Protein AF-A0A970NGU8-F1 (afdb_monomer)

Mean predicted aligned error: 9.08 Å

pLDDT: mean 83.27, std 12.31, range [36.47, 95.06]

Structure (mmCIF, N/CA/C/O backbone):
data_AF-A0A970NGU8-F1
#
_entry.id   AF-A0A970NGU8-F1
#
loop_
_atom_site.group_PDB
_atom_site.id
_atom_site.type_symbol
_atom_site.label_atom_id
_atom_site.label_alt_id
_atom_site.label_comp_id
_atom_site.label_asym_id
_atom_site.label_entity_id
_atom_site.label_seq_id
_atom_site.pdbx_PDB_ins_code
_atom_site.Cartn_x
_atom_site.Cartn_y
_atom_site.Cartn_z
_atom_site.occupancy
_atom_site.B_iso_or_equiv
_atom_site.auth_seq_id
_atom_site.auth_comp_id
_atom_site.auth_asym_id
_atom_site.auth_atom_id
_atom_site.pdbx_PDB_model_num
ATOM 1 N N . MET A 1 1 ? -8.841 2.104 21.876 1.00 42.75 1 MET A N 1
ATOM 2 C CA . MET A 1 1 ? -9.777 2.593 22.916 1.00 42.75 1 MET A CA 1
ATOM 3 C C . MET A 1 1 ? -9.326 3.919 23.539 1.00 42.75 1 MET A C 1
ATOM 5 O O . MET A 1 1 ? -10.145 4.822 23.559 1.00 42.75 1 MET A O 1
ATOM 9 N N . GLN A 1 2 ? -8.050 4.121 23.914 1.00 36.47 2 GLN A N 1
ATOM 10 C CA . GLN A 1 2 ? -7.556 5.430 24.412 1.00 36.47 2 GLN A CA 1
ATOM 11 C C . GLN A 1 2 ? -7.645 6.595 23.397 1.00 36.47 2 GLN A C 1
ATOM 13 O O . GLN A 1 2 ? -7.900 7.730 23.786 1.00 36.47 2 GLN A O 1
ATOM 18 N N . SER A 1 3 ? -7.488 6.339 22.091 1.00 53.56 3 SER A N 1
ATOM 19 C CA . SER A 1 3 ? -7.599 7.387 21.058 1.00 53.56 3 SER A CA 1
ATOM 20 C C . SER A 1 3 ? -9.021 7.934 20.897 1.00 53.56 3 SER A C 1
ATOM 22 O O . SER A 1 3 ? -9.183 9.088 20.525 1.00 53.56 3 SER A O 1
ATOM 24 N N . SER A 1 4 ? -10.047 7.129 21.186 1.00 53.28 4 SER A N 1
ATOM 25 C CA . SER A 1 4 ? -11.451 7.525 21.020 1.00 53.28 4 SER A CA 1
ATOM 26 C C . SER A 1 4 ? -11.920 8.469 22.133 1.00 53.28 4 SER A C 1
ATOM 28 O O . SER A 1 4 ? -12.645 9.413 21.840 1.00 53.28 4 SER A O 1
ATOM 30 N N . GLU A 1 5 ? -11.457 8.286 23.377 1.00 53.22 5 GLU A N 1
ATOM 31 C CA . GLU A 1 5 ? -11.757 9.210 24.487 1.00 53.22 5 GLU A CA 1
ATOM 32 C C . GLU A 1 5 ? -11.038 10.563 24.353 1.00 53.22 5 GLU A C 1
ATOM 34 O O . GLU A 1 5 ? -11.618 11.595 24.683 1.00 53.22 5 GLU A O 1
ATOM 39 N N . GLN A 1 6 ? -9.810 10.590 23.814 1.00 53.66 6 GLN A N 1
ATOM 40 C CA . GLN A 1 6 ? -9.087 11.845 23.544 1.00 53.66 6 GLN A CA 1
ATOM 41 C C . GLN A 1 6 ? -9.767 12.699 22.467 1.00 53.66 6 GLN A C 1
ATOM 43 O O . GLN A 1 6 ? -9.799 13.921 22.587 1.00 53.66 6 GLN A O 1
ATOM 48 N N . ILE A 1 7 ? -10.348 12.072 21.438 1.00 59.56 7 ILE A N 1
ATOM 49 C CA . ILE A 1 7 ? -11.059 12.788 20.365 1.00 59.56 7 ILE A CA 1
ATOM 50 C C . ILE A 1 7 ? -12.336 13.475 20.877 1.00 59.56 7 ILE A C 1
ATOM 52 O O . ILE A 1 7 ? -12.744 14.493 20.323 1.00 59.56 7 ILE A O 1
ATOM 56 N N . LEU A 1 8 ? -12.944 12.948 21.942 1.00 58.78 8 LEU A N 1
ATOM 57 C CA . LEU A 1 8 ? -14.200 13.451 22.505 1.00 58.78 8 LEU A CA 1
ATOM 58 C C . LEU A 1 8 ? -14.018 14.581 23.537 1.00 58.78 8 LEU A C 1
ATOM 60 O O . LEU A 1 8 ? -14.950 15.359 23.719 1.00 58.78 8 LEU A O 1
ATOM 64 N N . ASN A 1 9 ? -12.854 14.690 24.196 1.00 60.12 9 ASN A N 1
ATOM 65 C CA . ASN A 1 9 ? -12.641 15.609 25.331 1.00 60.12 9 ASN A CA 1
ATOM 66 C C . ASN A 1 9 ? -11.650 16.765 25.079 1.00 60.12 9 ASN A C 1
ATOM 68 O O . ASN A 1 9 ? -11.702 17.765 25.796 1.00 60.12 9 ASN A O 1
ATOM 72 N N . ASP A 1 10 ? -10.756 16.669 24.088 1.00 64.12 10 ASP A N 1
ATOM 73 C CA . ASP A 1 10 ? -9.763 17.719 23.810 1.00 64.12 10 ASP A CA 1
ATOM 74 C C . ASP A 1 10 ? -10.283 18.802 22.845 1.00 64.12 10 ASP A C 1
ATOM 76 O O . ASP A 1 10 ? -11.103 18.561 21.957 1.00 64.12 10 ASP A O 1
ATOM 80 N N . LYS A 1 11 ? -9.763 20.034 22.977 1.00 71.88 11 LYS A N 1
ATOM 81 C CA . LYS A 1 11 ? -10.074 21.135 22.047 1.00 71.88 11 LYS A CA 1
ATOM 82 C C . LYS A 1 11 ? -9.680 20.736 20.616 1.00 71.88 11 LYS A C 1
ATOM 84 O O . LYS A 1 11 ? -8.552 20.319 20.368 1.00 71.88 11 LYS A O 1
ATOM 89 N N . ILE A 1 12 ? -10.584 20.962 19.661 1.00 73.31 12 ILE A N 1
ATOM 90 C CA . ILE A 1 12 ? -10.441 20.563 18.247 1.00 73.31 12 ILE A CA 1
ATOM 91 C C . ILE A 1 12 ? -9.117 21.058 17.623 1.00 73.31 12 ILE A C 1
ATOM 93 O O . ILE A 1 12 ? -8.472 20.323 16.885 1.00 73.31 12 ILE A O 1
ATOM 97 N N . GLY A 1 13 ? -8.662 22.273 17.957 1.00 77.38 13 GLY A N 1
ATOM 98 C CA . GLY A 1 13 ? -7.442 22.885 17.403 1.00 77.38 13 GLY A CA 1
ATOM 99 C C . GLY A 1 13 ? -6.141 22.085 17.615 1.00 77.38 13 GLY A C 1
ATOM 100 O O . GLY A 1 13 ? -5.515 21.691 16.630 1.00 77.38 13 GLY A O 1
ATOM 101 N N . PRO A 1 14 ? -5.694 21.833 18.862 1.00 79.00 14 PRO A N 1
ATOM 102 C CA . PRO A 1 14 ? -4.493 21.033 19.123 1.00 79.00 14 PRO A CA 1
ATOM 103 C C . PRO A 1 14 ? -4.614 19.588 18.625 1.00 79.00 14 PRO A C 1
ATOM 105 O O . PRO A 1 14 ? -3.621 19.003 18.193 1.00 79.00 14 PRO A O 1
ATOM 108 N N . LEU A 1 15 ? -5.825 19.028 18.622 1.00 75.50 15 LEU A N 1
ATOM 109 C CA . LEU A 1 15 ? -6.075 17.681 18.123 1.00 75.50 15 LEU A CA 1
ATOM 110 C C . LEU A 1 15 ? -5.878 17.591 16.600 1.00 75.50 15 LEU A C 1
ATOM 112 O O . LEU A 1 15 ? -5.191 16.690 16.117 1.00 75.50 15 LEU A O 1
ATOM 116 N N . LEU A 1 16 ? -6.393 18.573 15.851 1.00 80.50 16 LEU A N 1
ATOM 117 C CA . LEU A 1 16 ? -6.159 18.691 14.412 1.00 80.50 16 LEU A CA 1
ATOM 118 C C . LEU A 1 16 ? -4.666 18.760 14.099 1.00 80.50 16 LEU A C 1
ATOM 120 O O . LEU A 1 16 ? -4.213 18.032 13.223 1.00 80.50 16 LEU A O 1
ATOM 124 N N . TRP A 1 17 ? -3.884 19.562 14.826 1.00 82.81 17 TRP A N 1
ATOM 125 C CA . TRP A 1 17 ? -2.433 19.632 14.615 1.00 82.81 17 TRP A CA 1
ATOM 126 C C . TRP A 1 17 ? -1.719 18.318 14.950 1.00 82.81 17 TRP A C 1
ATOM 128 O O . TRP A 1 17 ? -0.851 17.893 14.188 1.00 82.81 17 TRP A O 1
ATOM 138 N N . LYS A 1 18 ? -2.111 17.639 16.035 1.00 81.06 18 LYS A N 1
ATOM 139 C CA . LYS A 1 18 ? -1.510 16.368 16.476 1.00 81.06 18 LYS A CA 1
ATOM 140 C C . LYS A 1 18 ? -1.672 15.241 15.448 1.00 81.06 18 LYS A C 1
ATOM 142 O O . LYS A 1 18 ? -0.751 14.446 15.292 1.00 81.06 18 LYS A O 1
ATOM 147 N N . PHE A 1 19 ? -2.805 15.177 14.746 1.00 81.06 19 PHE A N 1
ATOM 148 C CA . PHE A 1 19 ? -3.049 14.157 13.715 1.00 81.06 19 PHE A CA 1
ATOM 149 C C . PHE A 1 19 ? -2.684 14.619 12.297 1.00 81.06 19 PHE A C 1
ATOM 151 O O . PHE A 1 19 ? -2.142 13.837 11.517 1.00 81.06 19 PHE A O 1
ATOM 158 N N . SER A 1 20 ? -2.934 15.886 11.956 1.00 86.81 20 SER A N 1
ATOM 159 C CA . SER A 1 20 ? -2.699 16.397 10.599 1.00 86.81 20 SER A CA 1
ATOM 160 C C . SER A 1 20 ? -1.220 16.594 10.306 1.00 86.81 20 SER A C 1
ATOM 162 O O . SER A 1 20 ? -0.793 16.307 9.196 1.00 86.81 20 SER A O 1
ATOM 164 N N . LEU A 1 21 ? -0.415 17.045 11.275 1.00 88.62 21 LEU A N 1
ATOM 165 C CA . LEU A 1 21 ? 1.016 17.262 11.055 1.00 88.62 21 LEU A CA 1
ATOM 166 C C . LEU A 1 21 ? 1.744 15.972 10.620 1.00 88.62 21 LEU A C 1
ATOM 168 O O . LEU A 1 21 ? 2.393 16.005 9.574 1.00 88.62 21 LEU A O 1
ATOM 172 N N . PRO A 1 22 ? 1.610 14.823 11.319 1.00 87.69 22 PRO A N 1
ATOM 173 C CA . PRO A 1 22 ? 2.212 13.575 10.853 1.00 87.69 22 PRO A CA 1
ATOM 174 C C . PRO A 1 22 ? 1.652 13.099 9.505 1.00 87.69 22 PRO A C 1
ATOM 176 O O . PRO A 1 22 ? 2.423 12.622 8.673 1.00 87.69 22 PRO A O 1
ATOM 179 N N . ALA A 1 23 ? 0.352 13.275 9.242 1.00 88.88 23 ALA A N 1
ATOM 180 C CA . ALA A 1 23 ? -0.236 12.926 7.947 1.00 88.88 23 ALA A CA 1
ATOM 181 C C . ALA A 1 23 ? 0.345 13.773 6.798 1.00 88.88 23 ALA A C 1
ATOM 183 O O . ALA A 1 23 ? 0.759 13.226 5.777 1.00 88.88 23 ALA A O 1
ATOM 184 N N . ILE A 1 24 ? 0.447 15.093 6.984 1.00 92.44 24 ILE A N 1
ATOM 185 C CA . ILE A 1 24 ? 1.031 16.027 6.011 1.00 92.44 24 ILE A CA 1
ATOM 186 C C . ILE A 1 24 ? 2.494 15.673 5.752 1.00 92.44 24 ILE A C 1
ATOM 188 O O . ILE A 1 24 ? 2.896 15.564 4.596 1.00 92.44 24 ILE A O 1
ATOM 192 N N . VAL A 1 25 ? 3.286 15.452 6.805 1.00 93.88 25 VAL A N 1
ATOM 193 C CA . VAL A 1 25 ? 4.694 15.052 6.663 1.00 93.88 25 VAL A CA 1
ATOM 194 C C . VAL A 1 25 ? 4.801 13.747 5.873 1.00 93.88 25 VAL A C 1
ATOM 196 O O . VAL A 1 25 ? 5.589 13.678 4.933 1.00 93.88 25 VAL A O 1
ATOM 199 N N . GLY A 1 26 ? 3.967 12.748 6.175 1.00 92.94 26 GLY A N 1
ATOM 200 C CA . GLY A 1 26 ? 3.919 11.495 5.418 1.00 92.94 26 GLY A CA 1
ATOM 201 C C . GLY A 1 26 ? 3.600 11.707 3.934 1.00 92.94 26 GLY A C 1
ATOM 202 O O . GLY A 1 26 ? 4.279 11.156 3.068 1.00 92.94 26 GLY A O 1
ATOM 203 N N . MET A 1 27 ? 2.626 12.564 3.623 1.00 94.12 27 MET A N 1
ATOM 204 C CA . MET A 1 27 ? 2.272 12.901 2.239 1.00 94.12 27 MET A CA 1
ATOM 205 C C . MET A 1 27 ? 3.390 13.656 1.508 1.00 94.12 27 MET A C 1
ATOM 207 O O . MET A 1 27 ? 3.642 13.386 0.329 1.00 94.12 27 MET A O 1
ATOM 211 N N . VAL A 1 28 ? 4.086 14.571 2.190 1.00 95.00 28 VAL A N 1
ATOM 212 C CA . VAL A 1 28 ? 5.236 15.301 1.635 1.00 95.00 28 VAL A CA 1
ATOM 213 C C . VAL A 1 28 ? 6.391 14.344 1.355 1.00 95.00 28 VAL A C 1
ATOM 215 O O . VAL A 1 28 ? 6.941 14.371 0.256 1.00 95.00 28 VAL A O 1
ATOM 218 N N . VAL A 1 29 ? 6.722 13.455 2.294 1.00 95.06 29 VAL A N 1
ATOM 219 C CA . VAL A 1 29 ? 7.775 12.442 2.116 1.00 95.06 29 VAL A CA 1
ATOM 220 C C . VAL A 1 29 ? 7.437 11.503 0.956 1.00 95.06 29 VAL A C 1
ATOM 222 O O . VAL A 1 29 ? 8.286 11.273 0.098 1.00 95.06 29 VAL A O 1
ATOM 225 N N . ASN A 1 30 ? 6.192 11.028 0.864 1.00 91.69 30 ASN A N 1
ATOM 226 C CA . ASN A 1 30 ? 5.740 10.199 -0.256 1.00 91.69 30 ASN A CA 1
ATOM 227 C C . ASN A 1 30 ? 5.854 10.934 -1.605 1.00 91.69 30 ASN A C 1
ATOM 229 O O . ASN A 1 30 ? 6.296 10.369 -2.604 1.00 91.69 30 ASN A O 1
ATOM 233 N N . SER A 1 31 ? 5.496 12.217 -1.645 1.00 91.31 31 SER A N 1
ATOM 234 C CA . SER A 1 31 ? 5.607 13.027 -2.865 1.00 91.31 31 SER A CA 1
ATOM 235 C C . SER A 1 31 ? 7.068 13.264 -3.258 1.00 91.31 31 SER A C 1
ATOM 237 O O . SER A 1 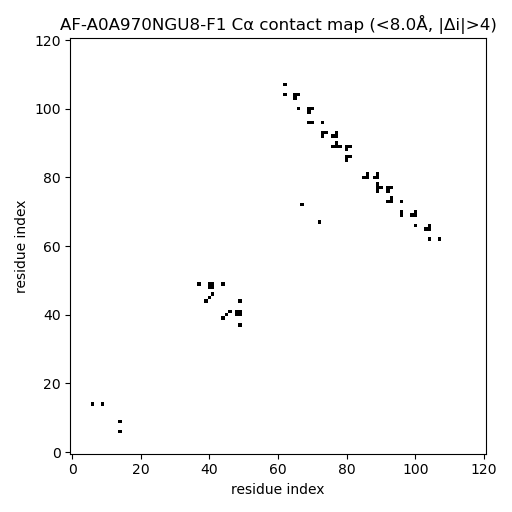31 ? 7.416 13.146 -4.432 1.00 91.31 31 SER A O 1
ATOM 239 N N . LEU A 1 32 ? 7.942 13.534 -2.283 1.00 93.38 32 LEU A N 1
ATOM 240 C CA . LEU A 1 32 ? 9.383 13.662 -2.506 1.00 93.38 32 LEU A CA 1
ATOM 241 C C . LEU A 1 32 ? 9.991 12.356 -3.017 1.00 93.38 32 LEU A C 1
ATOM 243 O O . LEU A 1 32 ? 10.782 12.404 -3.952 1.00 93.38 32 LEU A O 1
ATOM 247 N N . TYR A 1 33 ? 9.582 11.205 -2.478 1.00 90.31 33 TYR A N 1
ATOM 248 C CA . TYR A 1 33 ? 10.003 9.897 -2.981 1.00 90.31 33 TYR A CA 1
ATOM 249 C C . TYR A 1 33 ? 9.673 9.736 -4.470 1.00 90.31 33 TYR A C 1
ATOM 251 O O . TYR A 1 33 ? 10.556 9.405 -5.253 1.00 90.31 33 TYR A O 1
ATOM 259 N N . ASN A 1 34 ? 8.450 10.082 -4.886 1.00 87.50 34 ASN A N 1
ATOM 260 C CA . ASN A 1 34 ? 8.047 10.026 -6.296 1.00 87.50 34 ASN A CA 1
ATOM 261 C C . ASN A 1 34 ? 8.886 10.952 -7.200 1.00 87.50 34 ASN A C 1
ATOM 263 O O . ASN A 1 34 ? 9.192 10.601 -8.340 1.00 87.50 34 ASN A O 1
ATOM 267 N N . VAL A 1 35 ? 9.255 12.144 -6.720 1.00 88.19 35 VAL A N 1
ATOM 268 C CA . VAL A 1 35 ? 10.102 13.084 -7.479 1.00 88.19 35 VAL A CA 1
ATOM 269 C C . VAL A 1 35 ? 11.532 12.565 -7.584 1.00 88.19 35 VAL A C 1
ATOM 271 O O . VAL A 1 35 ? 12.119 12.582 -8.666 1.00 88.19 35 VAL A O 1
ATOM 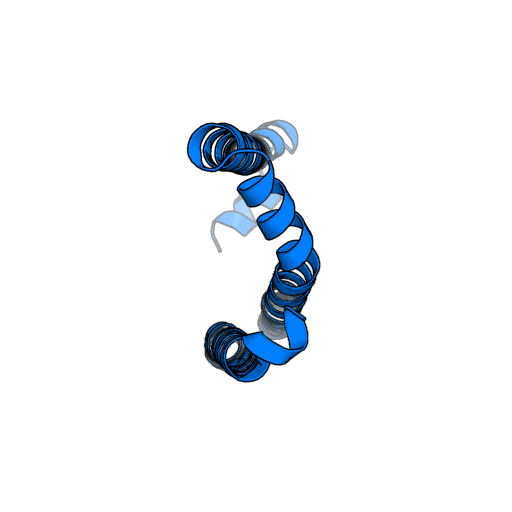274 N N . VAL A 1 36 ? 12.089 12.100 -6.468 1.00 88.88 36 VAL A N 1
ATOM 275 C CA . VAL A 1 36 ? 13.447 11.563 -6.404 1.00 88.88 36 VAL A CA 1
ATOM 276 C C . VAL A 1 36 ? 13.561 10.325 -7.290 1.00 88.88 36 VAL A C 1
ATOM 278 O O . VAL A 1 36 ? 14.460 10.285 -8.121 1.00 88.88 36 VAL A O 1
ATOM 281 N N . ASP A 1 37 ? 12.620 9.385 -7.208 1.00 86.94 37 ASP A N 1
ATOM 282 C CA . ASP A 1 37 ? 12.580 8.183 -8.049 1.00 86.94 37 ASP A CA 1
ATOM 283 C C . ASP A 1 37 ? 12.646 8.528 -9.546 1.00 86.94 37 ASP A C 1
ATOM 285 O O . ASP A 1 37 ? 13.547 8.085 -10.261 1.00 86.94 37 ASP A O 1
ATOM 289 N N . ARG A 1 38 ? 11.799 9.458 -10.007 1.00 81.50 38 ARG A N 1
ATOM 290 C CA . ARG A 1 38 ? 11.810 9.924 -11.406 1.00 81.50 38 ARG A CA 1
ATOM 291 C C . ARG A 1 38 ? 13.115 10.609 -11.806 1.00 81.50 38 ARG A C 1
ATOM 293 O O . ARG A 1 38 ? 13.563 10.445 -12.940 1.00 81.50 38 ARG A O 1
ATOM 300 N N . ILE A 1 39 ? 13.733 11.377 -10.908 1.00 86.31 39 ILE A N 1
ATOM 301 C CA . ILE A 1 39 ? 15.034 12.015 -11.158 1.00 86.31 39 ILE A CA 1
ATOM 302 C C . ILE A 1 39 ? 16.142 10.963 -11.262 1.00 86.31 39 ILE A C 1
ATOM 304 O O . ILE A 1 39 ? 17.002 11.080 -12.136 1.00 86.31 39 ILE A O 1
ATOM 308 N N . PHE A 1 40 ? 16.137 9.950 -10.394 1.00 84.75 40 PHE A N 1
ATOM 309 C CA . P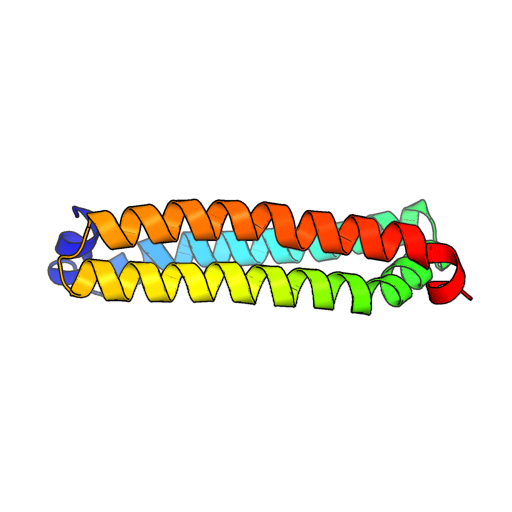HE A 1 40 ? 17.112 8.861 -10.416 1.00 84.75 40 PHE A CA 1
ATOM 310 C C . PHE A 1 40 ? 16.966 8.010 -11.676 1.00 84.75 40 PHE A C 1
ATOM 312 O O . PHE A 1 40 ? 17.961 7.773 -12.355 1.00 84.75 40 PHE A O 1
ATOM 319 N N . VAL A 1 41 ? 15.743 7.635 -12.053 1.00 83.88 41 VAL A N 1
ATOM 320 C CA . VAL A 1 41 ? 15.472 6.923 -13.312 1.00 83.88 41 VAL A CA 1
ATOM 321 C C . VAL A 1 41 ? 15.879 7.781 -14.515 1.00 83.88 41 VAL A C 1
ATOM 323 O O . VAL A 1 41 ? 16.579 7.308 -15.411 1.00 83.88 41 VAL A O 1
ATOM 326 N N . GLY A 1 42 ? 15.520 9.067 -14.507 1.00 82.62 42 GLY A N 1
ATOM 327 C CA . GLY A 1 42 ? 15.829 10.002 -15.587 1.00 82.62 42 GLY A CA 1
ATOM 328 C C . GLY A 1 42 ? 17.316 10.298 -15.766 1.00 82.62 42 GLY A C 1
ATOM 329 O O . GLY A 1 42 ? 17.774 10.419 -16.898 1.00 82.62 42 GLY A O 1
ATOM 330 N N . ARG A 1 43 ? 18.088 10.404 -14.678 1.00 80.81 43 ARG A N 1
ATOM 331 C CA . ARG A 1 43 ? 19.542 10.639 -14.739 1.00 80.81 43 ARG A CA 1
ATOM 332 C C . ARG A 1 43 ? 20.355 9.353 -14.881 1.00 80.81 43 ARG A C 1
ATOM 334 O O . ARG A 1 43 ? 21.422 9.399 -15.478 1.00 80.81 43 ARG A O 1
ATOM 341 N N . GLY A 1 44 ? 19.877 8.239 -14.327 1.00 78.94 44 GLY A N 1
ATOM 342 C CA . GLY A 1 44 ? 20.579 6.955 -14.328 1.00 78.94 44 GLY A CA 1
ATOM 343 C C . GLY A 1 44 ? 20.392 6.156 -15.617 1.00 78.94 44 GLY A C 1
ATOM 344 O O . GLY A 1 44 ? 21.358 5.603 -16.131 1.00 78.94 44 GLY A O 1
ATOM 345 N N . ILE A 1 45 ? 19.169 6.112 -16.154 1.00 78.38 45 ILE A N 1
ATOM 346 C CA . ILE A 1 45 ? 18.820 5.319 -17.350 1.00 78.38 45 ILE A CA 1
ATOM 347 C C . ILE A 1 45 ? 18.562 6.231 -18.565 1.00 78.38 45 ILE A C 1
ATOM 349 O O . ILE A 1 45 ? 18.665 5.801 -19.712 1.00 78.38 45 ILE A O 1
ATOM 353 N N . GLY A 1 46 ? 18.258 7.512 -18.340 1.00 80.62 46 GLY A N 1
ATOM 354 C CA . GLY A 1 46 ? 17.947 8.462 -19.407 1.00 80.62 46 GLY A CA 1
ATOM 355 C C . GLY A 1 46 ? 16.478 8.416 -19.834 1.00 80.62 46 GLY A C 1
ATOM 356 O O . GLY A 1 46 ? 15.603 7.923 -19.117 1.00 80.62 46 GLY A O 1
ATOM 357 N N . SER A 1 47 ? 16.189 8.929 -21.032 1.00 81.50 47 SER A N 1
ATOM 358 C CA . SER A 1 47 ? 14.826 9.007 -21.582 1.00 81.50 47 SER A CA 1
ATOM 359 C C . SER A 1 47 ? 14.147 7.640 -21.730 1.00 81.50 47 SER A C 1
ATOM 361 O O . SER A 1 47 ? 12.936 7.547 -21.540 1.00 81.50 47 SER A O 1
ATOM 363 N N . LEU A 1 48 ? 14.917 6.577 -21.996 1.00 81.31 48 LEU A N 1
ATOM 364 C CA . LEU A 1 48 ? 14.412 5.202 -22.081 1.00 81.31 48 LEU A CA 1
ATOM 365 C C . LEU A 1 48 ? 13.841 4.706 -20.747 1.00 81.31 48 LEU A C 1
ATOM 367 O O . LEU A 1 48 ? 12.798 4.058 -20.738 1.00 81.31 48 LEU A O 1
ATOM 371 N N . GLY A 1 49 ? 14.470 5.056 -19.621 1.00 78.88 49 GLY A N 1
ATOM 372 C CA . GLY A 1 49 ? 13.965 4.695 -18.294 1.00 78.88 49 GLY A CA 1
ATOM 373 C C . GLY A 1 49 ? 12.629 5.365 -17.990 1.00 78.88 49 GLY A C 1
ATOM 374 O O . GLY A 1 49 ? 11.689 4.706 -17.560 1.00 78.88 49 GLY A O 1
ATOM 375 N N . ILE A 1 50 ? 12.509 6.661 -18.295 1.00 80.75 50 ILE A N 1
ATOM 376 C CA . ILE A 1 50 ? 11.254 7.405 -18.101 1.00 80.75 50 ILE A CA 1
ATOM 377 C C . ILE A 1 50 ? 10.140 6.870 -19.016 1.00 80.75 50 ILE A C 1
ATOM 379 O O . ILE A 1 50 ? 8.987 6.754 -18.588 1.00 80.75 50 ILE A O 1
ATOM 383 N N . ALA A 1 51 ? 10.471 6.521 -20.262 1.00 81.50 51 ALA A N 1
ATOM 384 C CA . ALA A 1 51 ? 9.524 5.909 -21.190 1.00 81.50 51 ALA A CA 1
ATOM 385 C C . ALA A 1 51 ? 9.031 4.548 -20.668 1.00 81.50 51 ALA A C 1
ATOM 387 O O . ALA A 1 51 ? 7.823 4.318 -20.630 1.00 81.50 51 ALA A O 1
ATOM 388 N N . ALA A 1 52 ? 9.933 3.696 -20.171 1.00 79.94 52 ALA A N 1
ATOM 389 C CA . ALA A 1 52 ? 9.580 2.408 -19.575 1.00 79.94 52 ALA A CA 1
ATOM 390 C C . ALA A 1 52 ? 8.653 2.561 -18.355 1.00 79.94 52 ALA A C 1
ATOM 392 O O . ALA A 1 52 ? 7.639 1.869 -18.263 1.00 79.94 52 ALA A O 1
ATOM 393 N N . THR A 1 53 ? 8.928 3.511 -17.453 1.00 82.12 53 THR A N 1
ATOM 394 C CA . THR A 1 53 ? 8.043 3.795 -16.307 1.00 82.12 53 THR A CA 1
ATOM 395 C C . THR A 1 53 ? 6.658 4.269 -16.756 1.00 82.12 53 THR A C 1
ATOM 397 O O . THR A 1 53 ? 5.655 3.922 -16.137 1.00 82.12 53 THR A O 1
ATOM 400 N N . SER A 1 54 ? 6.585 5.031 -17.850 1.00 81.81 54 SER A N 1
ATOM 401 C CA . SER A 1 54 ? 5.314 5.515 -18.402 1.00 81.81 54 SER A CA 1
ATOM 402 C C . SER A 1 54 ? 4.482 4.379 -19.004 1.00 81.81 54 SER A C 1
ATOM 404 O O . SER A 1 54 ? 3.272 4.338 -18.798 1.00 81.81 54 SER A O 1
ATOM 406 N N . VAL A 1 55 ? 5.123 3.420 -19.681 1.00 83.31 55 VAL A N 1
ATOM 407 C CA . VAL A 1 55 ? 4.463 2.206 -20.200 1.00 83.3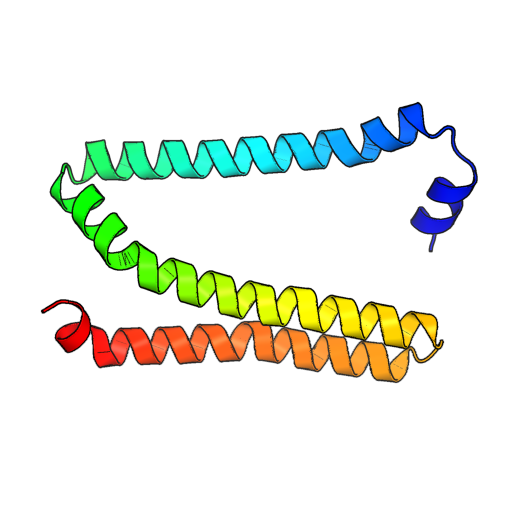1 55 VAL A CA 1
ATOM 408 C C . VAL A 1 55 ? 4.020 1.279 -19.064 1.00 83.31 55 VAL A C 1
ATOM 410 O O . VAL A 1 55 ? 2.954 0.679 -19.145 1.00 83.31 55 VAL A O 1
ATOM 413 N N . ALA A 1 56 ? 4.779 1.205 -17.967 1.00 83.06 56 ALA A N 1
ATOM 414 C CA . ALA A 1 56 ? 4.411 0.423 -16.784 1.00 83.06 56 ALA A CA 1
ATOM 415 C C . ALA A 1 56 ? 3.299 1.072 -15.932 1.00 83.06 56 ALA A C 1
ATOM 417 O O . ALA A 1 56 ? 2.700 0.414 -15.076 1.00 83.06 56 ALA A O 1
ATOM 418 N N . PHE A 1 57 ? 2.997 2.354 -16.153 1.00 84.31 57 PHE A N 1
ATOM 419 C CA . PHE A 1 57 ? 2.061 3.124 -15.334 1.00 84.31 57 PHE A CA 1
ATOM 420 C C . PHE A 1 57 ? 0.637 2.531 -15.247 1.00 84.31 57 PHE A C 1
ATOM 422 O O . PHE A 1 57 ? 0.085 2.493 -14.141 1.00 84.31 57 PHE A O 1
ATOM 429 N N . PRO A 1 58 ? 0.020 2.017 -16.334 1.00 84.94 58 PRO A N 1
ATOM 430 C CA . PRO A 1 58 ? -1.291 1.368 -16.265 1.00 84.94 58 PRO A CA 1
ATOM 431 C C . PRO A 1 58 ? -1.288 0.122 -15.372 1.00 84.94 58 PRO A C 1
ATOM 433 O O . PRO A 1 58 ? -2.216 -0.076 -14.589 1.00 84.94 58 PRO A O 1
ATOM 436 N N . ILE A 1 59 ? -0.221 -0.683 -15.427 1.00 84.25 59 ILE A N 1
ATOM 437 C CA . ILE A 1 59 ? -0.063 -1.891 -14.603 1.00 84.25 59 ILE A CA 1
ATOM 438 C C . ILE A 1 59 ? 0.052 -1.504 -13.127 1.00 84.25 59 ILE A C 1
ATOM 440 O O . ILE A 1 59 ? -0.669 -2.042 -12.285 1.00 84.25 59 ILE A O 1
ATOM 444 N N . MET A 1 60 ? 0.894 -0.511 -12.815 1.00 86.12 60 MET A N 1
ATOM 445 C CA . MET A 1 60 ? 1.015 0.026 -11.455 1.00 86.12 60 MET A CA 1
ATOM 446 C C . MET A 1 60 ? -0.319 0.575 -10.938 1.00 86.12 60 MET A C 1
ATOM 448 O O . MET A 1 60 ? -0.685 0.335 -9.788 1.00 86.12 60 MET A O 1
ATOM 452 N N . THR A 1 61 ? -1.077 1.270 -11.790 1.00 88.69 61 THR A N 1
ATOM 453 C CA . THR A 1 61 ? -2.391 1.823 -11.430 1.00 88.69 61 THR A CA 1
ATOM 454 C C . THR A 1 61 ? -3.398 0.718 -11.117 1.00 88.69 61 THR A C 1
ATOM 456 O O . THR A 1 61 ? -4.123 0.821 -10.129 1.00 88.69 61 THR A O 1
ATOM 459 N N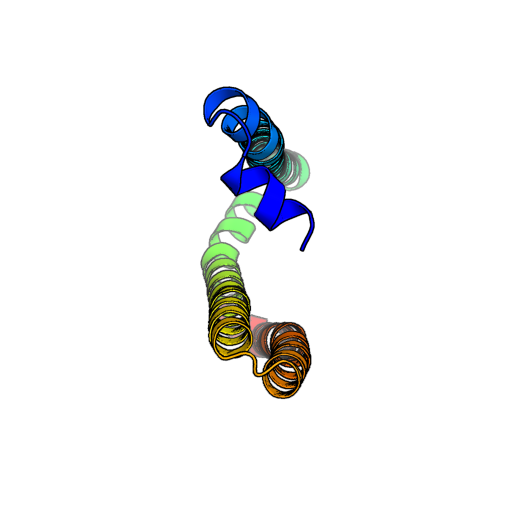 . LEU A 1 62 ? -3.421 -0.364 -11.901 1.00 87.94 62 LEU A N 1
ATOM 460 C CA . LEU A 1 62 ? -4.277 -1.524 -11.635 1.00 87.94 62 LEU A CA 1
ATOM 461 C C . LEU A 1 62 ? -3.908 -2.217 -10.319 1.00 87.94 62 LEU A C 1
ATOM 463 O O . LEU A 1 62 ? -4.791 -2.506 -9.510 1.00 87.94 62 LEU A O 1
ATOM 467 N N . MET A 1 63 ? -2.614 -2.432 -10.067 1.00 86.94 63 MET A N 1
ATOM 468 C CA . MET A 1 63 ? -2.141 -3.004 -8.801 1.00 86.94 63 MET A CA 1
ATOM 469 C C . MET A 1 63 ? -2.537 -2.141 -7.601 1.00 86.94 63 MET A C 1
ATOM 471 O O . MET A 1 63 ? -3.021 -2.661 -6.589 1.00 86.94 63 MET A O 1
ATOM 475 N N . LEU A 1 64 ? -2.380 -0.821 -7.722 1.00 90.25 64 LEU A N 1
ATOM 476 C CA . LEU A 1 64 ? -2.796 0.123 -6.694 1.00 90.25 64 LEU A CA 1
ATOM 477 C C . LEU A 1 64 ? -4.313 0.074 -6.480 1.00 90.25 64 LEU A C 1
ATOM 479 O O . LEU A 1 64 ? -4.755 -0.015 -5.338 1.00 90.25 64 LEU A O 1
ATOM 483 N N . ALA A 1 65 ? -5.110 0.073 -7.551 1.00 91.75 65 ALA A N 1
ATOM 484 C CA . ALA A 1 65 ? -6.568 0.026 -7.473 1.00 91.75 65 ALA A CA 1
ATOM 485 C C . ALA A 1 65 ? -7.068 -1.222 -6.731 1.00 91.75 65 ALA A C 1
ATOM 487 O O . ALA A 1 65 ? -7.918 -1.112 -5.848 1.00 91.75 65 ALA A O 1
ATOM 488 N N . VAL A 1 66 ? -6.505 -2.395 -7.033 1.00 90.25 66 VAL A N 1
ATOM 489 C CA . VAL A 1 66 ? -6.852 -3.657 -6.358 1.00 90.25 66 VAL A CA 1
ATOM 490 C C . VAL A 1 66 ? -6.437 -3.626 -4.887 1.00 90.25 66 VAL A C 1
ATOM 492 O O . VAL A 1 66 ? -7.217 -4.007 -4.014 1.00 90.25 66 VAL A O 1
ATOM 495 N N . SER A 1 67 ? -5.241 -3.118 -4.594 1.00 90.75 67 SER A N 1
ATOM 496 C CA . SER A 1 67 ? -4.741 -3.011 -3.219 1.00 90.75 67 SER A CA 1
ATOM 497 C C . SER A 1 67 ? -5.600 -2.065 -2.376 1.00 90.75 67 SER A C 1
ATOM 499 O O . SER A 1 67 ? -5.954 -2.388 -1.242 1.00 90.75 67 SER A O 1
ATOM 501 N N . VAL A 1 68 ? -5.996 -0.920 -2.942 1.00 92.50 68 VAL A N 1
ATOM 502 C CA . VAL A 1 68 ? -6.893 0.046 -2.294 1.00 92.50 68 VAL A CA 1
ATOM 503 C C . VAL A 1 68 ? -8.291 -0.543 -2.114 1.00 92.50 68 VAL A C 1
ATOM 505 O O . VAL A 1 68 ? -8.856 -0.403 -1.031 1.00 92.50 68 VAL A O 1
ATOM 508 N N . LEU A 1 69 ? -8.831 -1.242 -3.118 1.00 92.12 69 LEU A N 1
ATOM 509 C CA . LEU A 1 69 ? -10.132 -1.914 -3.033 1.00 92.12 69 LEU A CA 1
ATOM 510 C C . LEU A 1 69 ? -10.178 -2.883 -1.846 1.00 92.12 69 LEU A C 1
ATOM 512 O O . LEU A 1 69 ? -11.097 -2.816 -1.029 1.00 92.12 69 LEU A O 1
ATOM 516 N N . ILE A 1 70 ? -9.172 -3.752 -1.726 1.00 92.75 70 ILE A N 1
ATOM 517 C CA . ILE A 1 70 ? -9.100 -4.733 -0.639 1.00 92.75 70 ILE A CA 1
ATOM 518 C C . ILE A 1 70 ? -8.846 -4.032 0.696 1.00 92.75 70 ILE A C 1
ATOM 520 O O . ILE A 1 70 ? -9.547 -4.312 1.666 1.00 92.75 70 ILE A O 1
ATOM 524 N N . GLY A 1 71 ? -7.884 -3.109 0.765 1.00 91.94 71 GLY A N 1
ATOM 525 C CA . GLY A 1 71 ? -7.507 -2.434 2.008 1.00 91.94 71 GLY A CA 1
ATOM 526 C C . GLY A 1 71 ? -8.644 -1.597 2.596 1.00 91.94 71 GLY A C 1
ATOM 527 O O . GLY A 1 71 ? -9.023 -1.778 3.757 1.00 91.94 71 GLY A O 1
ATOM 528 N N . VAL A 1 72 ? -9.240 -0.719 1.785 1.00 93.25 72 VAL A N 1
ATOM 529 C CA . VAL A 1 72 ? -10.359 0.133 2.209 1.00 93.25 72 VAL A CA 1
ATOM 530 C C . VAL A 1 72 ? -11.619 -0.701 2.437 1.00 93.25 72 VAL A C 1
ATOM 532 O O . VAL A 1 72 ? -12.282 -0.514 3.455 1.00 93.25 72 VAL A O 1
ATOM 535 N N . GLY A 1 73 ? -11.925 -1.661 1.556 1.00 92.31 73 GLY A N 1
ATOM 536 C CA . GLY A 1 73 ? -13.092 -2.537 1.699 1.00 92.31 73 GLY A CA 1
ATOM 537 C C . GLY A 1 73 ? -13.043 -3.395 2.966 1.00 92.31 73 GLY A C 1
ATOM 538 O O . GLY A 1 73 ? -14.016 -3.446 3.719 1.00 92.31 73 GLY A O 1
ATOM 539 N N . THR A 1 74 ? -11.886 -3.998 3.255 1.00 93.69 74 THR A N 1
ATOM 540 C CA . THR A 1 74 ? -11.653 -4.768 4.487 1.00 93.69 74 THR A CA 1
ATOM 541 C C . THR A 1 74 ? -11.788 -3.872 5.712 1.00 93.69 74 THR A C 1
ATOM 543 O O . THR A 1 74 ? -12.507 -4.217 6.646 1.00 93.69 74 THR A O 1
ATOM 546 N N . THR A 1 75 ? -11.154 -2.695 5.703 1.00 92.25 75 THR A N 1
ATOM 547 C CA . THR A 1 75 ? -11.213 -1.757 6.836 1.00 92.25 75 THR A CA 1
ATOM 548 C C . THR A 1 75 ? -12.646 -1.296 7.104 1.00 92.25 75 THR A C 1
ATOM 550 O O . THR A 1 75 ? -13.083 -1.301 8.252 1.00 92.25 75 THR A O 1
ATOM 553 N N . ALA A 1 76 ? -13.410 -0.971 6.058 1.00 93.50 76 ALA A N 1
ATOM 554 C CA . ALA A 1 76 ? -14.814 -0.589 6.182 1.00 93.50 76 ALA A CA 1
ATOM 555 C C . ALA A 1 76 ? -15.669 -1.716 6.790 1.00 93.50 76 ALA A C 1
ATOM 557 O O . ALA A 1 76 ? -16.484 -1.463 7.680 1.00 93.50 76 ALA A O 1
ATOM 558 N N . LEU A 1 77 ? -15.453 -2.966 6.363 1.00 92.62 77 LEU A N 1
ATOM 559 C CA . LEU A 1 77 ? -16.136 -4.138 6.918 1.00 92.62 77 LEU A CA 1
ATOM 560 C C . LEU A 1 77 ? -15.765 -4.390 8.386 1.00 92.62 77 LEU A C 1
ATOM 562 O O . LEU A 1 77 ? -16.655 -4.659 9.195 1.00 92.62 77 LEU A O 1
ATOM 566 N N . ILE A 1 78 ? -14.484 -4.254 8.743 1.00 93.31 78 ILE A N 1
ATOM 567 C CA . ILE A 1 78 ? -14.011 -4.346 10.132 1.00 93.31 78 ILE A CA 1
ATOM 568 C C . ILE A 1 78 ? -14.700 -3.280 10.987 1.00 93.31 78 ILE A C 1
ATOM 570 O O . ILE A 1 78 ? -15.284 -3.609 12.019 1.00 93.31 78 ILE A O 1
ATOM 574 N N . SER A 1 79 ? -14.691 -2.016 10.550 1.00 91.31 79 SER A N 1
ATOM 575 C CA . SER A 1 79 ? -15.345 -0.919 11.273 1.00 91.31 79 SER A CA 1
ATOM 576 C C . SER A 1 79 ? -16.843 -1.169 11.464 1.00 91.31 79 SER A C 1
ATOM 578 O O . SER A 1 79 ? -17.366 -0.919 12.550 1.00 91.31 79 SER A O 1
ATOM 580 N N . LEU A 1 80 ? -17.524 -1.717 10.451 1.00 92.06 80 LEU A N 1
ATOM 581 C CA . LEU A 1 80 ? -18.944 -2.053 10.534 1.00 92.06 80 LEU A CA 1
ATOM 582 C C . LEU A 1 80 ? -19.219 -3.160 11.566 1.00 92.06 80 LEU A C 1
ATOM 584 O O . LEU A 1 80 ? -20.118 -3.008 12.393 1.00 92.06 80 LEU A O 1
ATOM 588 N N . ARG A 1 81 ? -18.453 -4.263 11.553 1.00 90.75 81 ARG A N 1
ATOM 589 C CA . ARG A 1 81 ? -18.654 -5.381 12.498 1.00 90.75 81 ARG A CA 1
ATOM 590 C C . ARG A 1 81 ? -18.264 -5.016 13.928 1.00 90.75 81 ARG A C 1
ATOM 592 O O . ARG A 1 81 ? -18.993 -5.362 14.857 1.00 90.75 81 ARG A O 1
ATOM 599 N N . LEU A 1 82 ? -17.188 -4.250 14.110 1.00 88.81 82 LEU A N 1
ATOM 600 C CA . LEU A 1 82 ? -16.821 -3.710 15.422 1.00 88.81 82 LEU A CA 1
ATOM 601 C C . LEU A 1 82 ? -17.911 -2.780 15.972 1.00 88.81 82 LEU A C 1
ATOM 603 O O . LEU A 1 82 ? -18.240 -2.870 17.154 1.00 88.81 82 LEU A O 1
ATOM 607 N N . GLY A 1 83 ? -18.528 -1.951 15.121 1.00 89.00 83 GLY A N 1
ATOM 608 C CA . GLY A 1 83 ? -19.672 -1.113 15.500 1.00 89.00 83 GLY A CA 1
ATOM 609 C C . GLY A 1 83 ? -20.906 -1.913 15.938 1.00 89.00 83 GLY A C 1
ATOM 610 O O . GLY A 1 83 ? -21.662 -1.460 16.791 1.00 89.00 83 GLY A O 1
ATOM 611 N N . GLN A 1 84 ? -21.076 -3.132 15.419 1.00 93.31 84 GLN A N 1
ATOM 612 C CA . GLN A 1 84 ? -22.116 -4.082 15.838 1.00 93.31 84 GLN A CA 1
ATOM 613 C C . GLN A 1 84 ? -21.733 -4.901 17.087 1.00 93.31 84 GLN A C 1
ATOM 615 O O . GLN A 1 84 ? -22.444 -5.840 17.433 1.00 93.31 84 GLN A O 1
ATOM 620 N N . GLN A 1 85 ? -20.613 -4.580 17.749 1.00 90.06 85 GLN A N 1
ATOM 621 C CA . GLN A 1 85 ? -20.020 -5.349 18.855 1.00 90.06 85 GLN A CA 1
ATOM 622 C C . GLN A 1 85 ? -19.639 -6.799 18.497 1.00 90.06 85 GLN A C 1
ATOM 624 O O . GLN A 1 85 ? -19.437 -7.633 19.378 1.00 90.06 85 GLN A O 1
ATOM 629 N N . LYS A 1 86 ? -19.476 -7.110 17.206 1.00 92.50 86 LYS A N 1
ATOM 630 C CA . LYS A 1 86 ? -19.117 -8.447 16.718 1.00 92.50 86 LYS A CA 1
ATOM 631 C C . LYS A 1 86 ? -17.609 -8.574 16.509 1.00 92.50 86 LYS A C 1
ATOM 633 O O . LYS A 1 86 ? -17.122 -8.544 15.379 1.00 92.50 86 LYS A O 1
ATOM 638 N N . GLN A 1 87 ? -16.861 -8.675 17.607 1.00 88.94 87 GLN A N 1
ATOM 639 C CA . GLN A 1 87 ? -15.392 -8.681 17.560 1.00 88.94 87 GLN A CA 1
ATOM 640 C C . GLN A 1 87 ? -14.812 -9.903 16.837 1.00 88.94 87 GLN A C 1
ATOM 642 O O . GLN A 1 87 ? -13.912 -9.744 16.021 1.00 88.94 87 GLN A O 1
ATOM 647 N N . GLU A 1 88 ? -15.369 -11.092 17.066 1.00 92.25 88 GLU A N 1
ATOM 648 C CA . GLU A 1 88 ? -14.881 -12.337 16.457 1.00 92.25 88 GLU A CA 1
ATOM 649 C C . GLU A 1 88 ? -15.029 -12.327 14.925 1.00 92.25 88 GLU A C 1
ATOM 651 O O . GLU A 1 88 ? -14.104 -12.663 14.191 1.00 92.25 88 GLU A O 1
ATOM 656 N N . GLU A 1 89 ? -16.165 -11.840 14.415 1.00 90.25 89 GLU A N 1
ATOM 657 C CA . GLU A 1 89 ? -16.363 -11.668 12.972 1.00 90.25 89 GLU A CA 1
ATOM 658 C C . GLU A 1 89 ? -15.414 -10.607 12.388 1.00 90.25 89 GLU A C 1
ATOM 660 O O . GLU A 1 89 ? -14.927 -10.762 11.269 1.00 90.25 89 GLU A O 1
ATOM 665 N N . ALA A 1 90 ? -15.131 -9.528 13.127 1.00 89.75 90 ALA A N 1
ATOM 666 C CA . ALA A 1 90 ? -14.181 -8.506 12.694 1.00 89.75 90 ALA A CA 1
ATOM 667 C C . ALA A 1 90 ? -12.747 -9.056 12.600 1.00 89.75 90 ALA A C 1
ATOM 669 O O . ALA A 1 90 ? -12.028 -8.721 11.659 1.00 89.75 90 ALA A O 1
ATOM 670 N N . GLU A 1 91 ? -12.350 -9.926 13.530 1.00 91.06 91 GLU A N 1
ATOM 671 C CA . GLU A 1 91 ? -11.049 -10.600 13.519 1.00 91.06 91 GLU A CA 1
ATOM 672 C C . GLU A 1 91 ? -10.924 -11.570 12.336 1.00 91.06 91 GLU A C 1
ATOM 674 O O . GLU A 1 91 ? -9.927 -11.540 11.611 1.00 91.06 91 GLU A O 1
ATOM 679 N N . GLN A 1 92 ? -11.973 -12.348 12.052 1.00 93.62 92 GLN A N 1
ATOM 680 C CA . GLN A 1 92 ? -12.016 -13.210 10.865 1.00 93.62 92 GLN A CA 1
ATOM 681 C C . GLN A 1 92 ? -11.912 -12.402 9.562 1.00 93.62 92 GLN A C 1
ATOM 683 O O . GLN A 1 92 ? -11.186 -12.788 8.643 1.00 93.62 92 GLN A O 1
ATOM 688 N N . ILE A 1 93 ? -12.602 -11.259 9.476 1.00 92.00 93 ILE A N 1
ATOM 689 C CA . ILE A 1 93 ? -12.509 -10.357 8.318 1.00 92.00 93 ILE A CA 1
ATOM 690 C C . ILE A 1 93 ? -11.102 -9.771 8.197 1.00 92.00 93 ILE A C 1
ATOM 692 O O . ILE A 1 93 ? -10.590 -9.683 7.083 1.00 92.00 93 ILE A O 1
ATOM 696 N N . ALA A 1 94 ? -10.458 -9.401 9.306 1.00 91.62 94 ALA A N 1
ATOM 697 C CA . ALA A 1 94 ? -9.088 -8.899 9.289 1.00 91.62 94 ALA A CA 1
ATOM 698 C C . ALA A 1 94 ? -8.101 -9.955 8.774 1.00 91.62 94 ALA A C 1
ATOM 700 O O . ALA A 1 94 ? -7.296 -9.651 7.892 1.00 91.62 94 ALA A O 1
ATOM 701 N N . GLY A 1 95 ? -8.208 -11.200 9.250 1.00 92.38 95 GLY A N 1
ATOM 702 C CA . GLY A 1 95 ? -7.378 -12.311 8.777 1.00 92.38 95 GLY A CA 1
ATOM 703 C C . GLY A 1 95 ? -7.574 -12.593 7.285 1.00 92.38 95 GLY A C 1
ATOM 704 O O . GLY A 1 95 ? -6.607 -12.618 6.519 1.00 92.38 95 GLY A O 1
ATOM 705 N N . ASN A 1 96 ? -8.829 -12.722 6.847 1.00 92.94 96 ASN A N 1
ATOM 706 C CA . ASN A 1 96 ? -9.157 -12.969 5.441 1.00 92.94 96 ASN A CA 1
ATOM 707 C C . ASN A 1 96 ? -8.751 -11.799 4.538 1.00 92.94 96 ASN A C 1
ATOM 709 O O . ASN A 1 96 ? -8.204 -12.006 3.456 1.00 92.94 96 ASN A O 1
ATOM 713 N N . GLY A 1 97 ? -8.986 -10.566 4.983 1.00 91.31 97 GLY A N 1
ATOM 714 C CA . GLY A 1 97 ? -8.607 -9.366 4.250 1.00 91.31 97 GLY A CA 1
ATOM 715 C C . GLY A 1 97 ? -7.095 -9.227 4.106 1.00 91.31 97 GLY A C 1
ATOM 716 O O . GLY A 1 97 ? -6.624 -8.900 3.021 1.00 91.31 97 GLY A O 1
ATOM 717 N N . MET A 1 98 ? -6.322 -9.554 5.146 1.00 91.88 98 MET A N 1
ATOM 718 C CA . MET A 1 98 ? -4.857 -9.562 5.081 1.00 91.88 98 MET A CA 1
ATOM 719 C C . MET A 1 98 ? -4.334 -10.639 4.122 1.00 91.88 98 MET A C 1
ATOM 721 O O . MET A 1 98 ? -3.444 -10.360 3.318 1.00 91.88 98 MET A O 1
ATOM 725 N N . ALA A 1 99 ? -4.921 -11.840 4.144 1.00 93.31 99 ALA A N 1
ATOM 726 C CA . ALA A 1 99 ? -4.591 -12.893 3.186 1.00 93.31 99 ALA A CA 1
ATOM 727 C C . ALA A 1 99 ? -4.892 -12.456 1.743 1.00 93.31 99 ALA A C 1
ATOM 729 O O . ALA A 1 99 ? -4.034 -12.586 0.871 1.00 93.31 99 ALA A O 1
ATOM 730 N N . LEU A 1 100 ? -6.067 -11.870 1.491 1.00 91.94 100 LEU A N 1
ATOM 731 C CA . LEU A 1 100 ? -6.433 -11.345 0.172 1.00 91.94 100 LEU A CA 1
ATOM 732 C C . LEU A 1 100 ? -5.498 -10.221 -0.282 1.00 91.94 100 LEU A C 1
ATOM 734 O O . LEU A 1 100 ? -5.117 -10.189 -1.450 1.00 91.94 100 LEU A O 1
ATOM 738 N N . LEU A 1 101 ? -5.083 -9.341 0.629 1.00 90.88 101 LEU A N 1
ATOM 739 C CA . LEU A 1 101 ? -4.185 -8.225 0.332 1.00 90.88 101 LEU A CA 1
ATOM 740 C C . LEU A 1 101 ? -2.787 -8.690 -0.104 1.00 90.88 101 LEU A C 1
ATOM 742 O O . LEU A 1 101 ? -2.102 -7.956 -0.804 1.00 90.88 101 LEU A O 1
ATOM 746 N N . ILE A 1 102 ? -2.377 -9.908 0.255 1.00 89.50 102 ILE A N 1
ATOM 747 C CA . ILE A 1 102 ? -1.116 -10.512 -0.198 1.00 89.50 102 ILE A CA 1
ATOM 748 C C . ILE A 1 102 ? -1.345 -11.375 -1.445 1.00 89.50 102 ILE A C 1
ATOM 750 O O . ILE A 1 102 ? -0.631 -11.242 -2.439 1.00 89.50 102 ILE A O 1
ATOM 754 N N . LEU A 1 103 ? -2.352 -12.251 -1.413 1.00 92.94 103 LEU A N 1
ATOM 755 C CA . LEU A 1 103 ? -2.583 -13.256 -2.451 1.00 92.94 103 LEU A CA 1
ATOM 756 C C . LEU A 1 103 ? -3.017 -12.643 -3.786 1.00 92.94 103 LEU A C 1
ATOM 758 O O . LEU A 1 103 ? -2.527 -13.073 -4.828 1.00 92.94 103 LEU A O 1
ATOM 762 N N . LEU A 1 104 ? -3.902 -11.639 -3.781 1.00 90.12 104 LEU A N 1
ATOM 763 C CA . LEU A 1 104 ? -4.392 -11.024 -5.022 1.00 90.12 104 LEU A CA 1
ATOM 764 C C . LEU A 1 104 ? -3.296 -10.243 -5.759 1.00 90.12 104 LEU A C 1
ATOM 766 O O . LEU A 1 104 ? -3.103 -10.501 -6.949 1.00 90.12 104 LEU A O 1
ATOM 770 N N . PRO A 1 105 ? -2.535 -9.343 -5.108 1.00 87.94 105 PRO A N 1
ATOM 771 C CA . PRO A 1 105 ? -1.411 -8.683 -5.765 1.00 87.94 105 PRO A CA 1
ATOM 772 C C . PRO A 1 105 ? -0.322 -9.661 -6.210 1.00 87.94 105 PRO A C 1
ATOM 774 O O . PRO A 1 105 ? 0.230 -9.486 -7.295 1.00 87.94 105 PRO A O 1
ATOM 777 N N . ALA A 1 106 ? -0.038 -10.716 -5.437 1.00 89.44 106 ALA A N 1
ATOM 778 C CA . ALA A 1 106 ? 0.916 -11.750 -5.843 1.00 89.44 106 ALA A CA 1
ATOM 779 C C . ALA A 1 106 ? 0.445 -12.509 -7.096 1.00 89.44 106 ALA A C 1
ATOM 781 O O . ALA A 1 106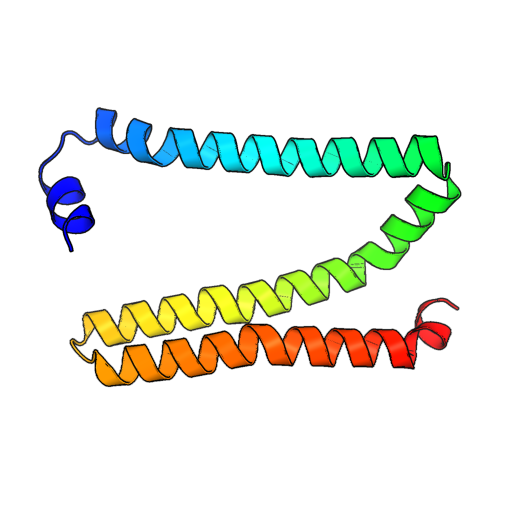 ? 1.221 -12.688 -8.035 1.00 89.44 106 ALA A O 1
ATOM 782 N N . ALA A 1 107 ? -0.834 -12.892 -7.152 1.00 90.25 107 ALA A N 1
ATOM 783 C CA . ALA A 1 107 ? -1.428 -13.538 -8.319 1.00 90.25 107 ALA A CA 1
ATOM 784 C C . ALA A 1 107 ? -1.420 -12.617 -9.549 1.00 90.25 107 ALA A C 1
ATOM 786 O O . ALA A 1 107 ? -1.037 -13.048 -10.636 1.00 90.25 107 ALA A O 1
ATOM 787 N N . LEU A 1 108 ? -1.770 -11.337 -9.379 1.00 87.25 108 LEU A N 1
ATOM 788 C CA . LEU A 1 108 ? -1.696 -10.341 -10.451 1.00 87.25 108 LEU A CA 1
ATOM 789 C C . LEU A 1 108 ? -0.263 -10.148 -10.941 1.00 87.25 108 LEU A C 1
ATOM 791 O O . LEU A 1 108 ? -0.040 -10.114 -12.144 1.00 87.25 108 LEU A O 1
ATOM 795 N N . THR A 1 109 ? 0.709 -10.067 -10.033 1.00 86.12 109 THR A N 1
ATOM 796 C CA . THR A 1 109 ? 2.131 -9.951 -10.389 1.00 86.12 109 THR A CA 1
ATOM 797 C C . THR A 1 109 ? 2.583 -11.152 -11.213 1.00 86.12 109 THR A C 1
ATOM 799 O O . THR A 1 109 ? 3.217 -10.977 -12.249 1.00 86.12 109 THR A O 1
ATOM 802 N N . MET A 1 110 ? 2.211 -12.366 -10.800 1.00 88.00 110 MET A N 1
ATOM 803 C CA . MET A 1 110 ? 2.532 -13.591 -11.534 1.00 88.00 110 MET A CA 1
ATOM 804 C C . MET A 1 110 ? 1.879 -13.615 -12.922 1.00 88.00 110 MET A C 1
ATOM 806 O O . MET A 1 110 ? 2.520 -14.009 -13.894 1.00 88.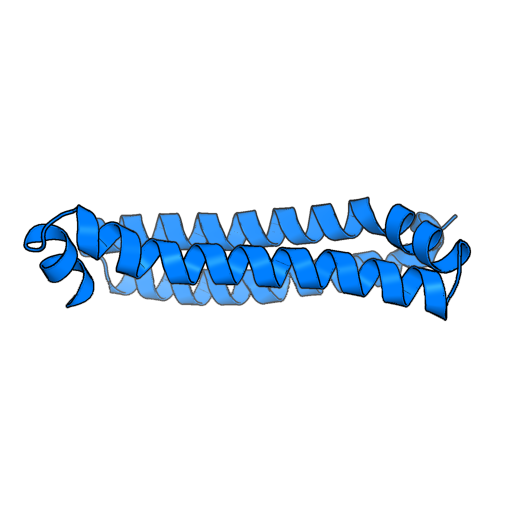00 110 MET A O 1
ATOM 810 N N . LEU A 1 111 ? 0.637 -13.138 -13.032 1.00 86.19 111 LEU A N 1
ATOM 811 C CA . LEU A 1 111 ? -0.077 -13.026 -14.300 1.00 86.19 111 LEU A CA 1
ATOM 812 C C . LEU A 1 111 ? 0.580 -11.989 -15.225 1.00 86.19 111 LEU A C 1
ATOM 814 O O . LEU A 1 111 ? 0.888 -12.306 -16.369 1.00 86.19 111 LEU A O 1
ATOM 818 N N . PHE A 1 112 ? 0.885 -10.787 -14.732 1.00 83.00 112 PHE A N 1
ATOM 819 C CA . PHE A 1 112 ? 1.603 -9.772 -15.511 1.00 83.00 112 PHE A CA 1
ATOM 820 C C . PHE A 1 112 ? 2.990 -10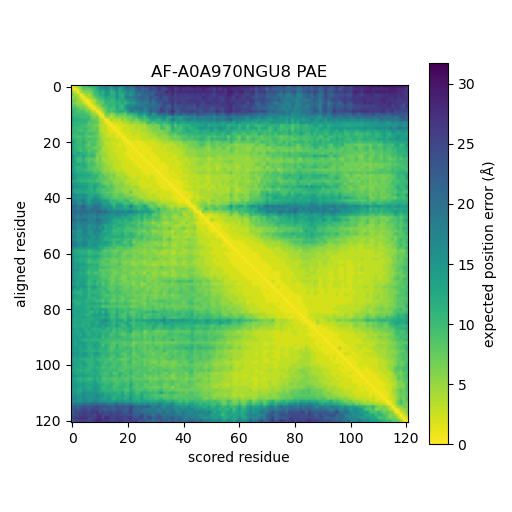.250 -15.949 1.00 83.00 112 PHE A C 1
ATOM 822 O O . PHE A 1 112 ? 3.402 -9.968 -17.072 1.00 83.00 112 PHE A O 1
ATOM 829 N N . PHE A 1 113 ? 3.691 -11.012 -15.107 1.00 81.69 113 PHE A N 1
ATOM 830 C CA . PHE A 1 113 ? 4.981 -11.598 -15.460 1.00 81.69 113 PHE A CA 1
ATOM 831 C C . PHE A 1 113 ? 4.849 -12.647 -16.576 1.00 81.69 113 PHE A C 1
ATOM 833 O O . PHE A 1 113 ? 5.599 -12.612 -17.547 1.00 81.69 113 PHE A O 1
ATOM 840 N N . ALA A 1 114 ? 3.850 -13.531 -16.495 1.00 82.12 114 ALA A N 1
ATOM 841 C CA . ALA A 1 114 ? 3.595 -14.542 -17.523 1.00 82.12 114 ALA A CA 1
ATOM 842 C C . ALA A 1 114 ? 3.194 -13.937 -18.884 1.00 82.12 114 ALA A C 1
ATOM 844 O O . ALA A 1 114 ? 3.539 -14.488 -19.925 1.00 82.12 114 ALA A O 1
ATOM 845 N N . PHE A 1 115 ? 2.498 -12.797 -18.881 1.00 78.19 115 PHE A N 1
ATOM 846 C CA . PHE A 1 115 ? 2.067 -12.081 -20.089 1.00 78.19 115 PHE A CA 1
ATOM 847 C C . PHE A 1 115 ? 2.957 -10.873 -20.429 1.00 78.19 115 PHE A C 1
ATOM 849 O O . PHE A 1 115 ? 2.552 -10.017 -21.212 1.00 78.19 115 PHE A O 1
ATOM 856 N N . SER A 1 116 ? 4.168 -10.784 -19.870 1.00 68.00 116 SER A N 1
ATOM 857 C CA . SER A 1 116 ? 5.040 -9.622 -20.085 1.00 68.00 116 SER A CA 1
ATOM 858 C C . SER A 1 116 ? 5.403 -9.420 -21.560 1.00 68.00 116 SER A C 1
ATOM 860 O O . SER A 1 116 ? 5.375 -8.287 -22.020 1.00 68.00 116 SER A O 1
ATOM 862 N N . GLU A 1 117 ? 5.653 -10.487 -22.328 1.00 64.00 117 GLU A N 1
ATOM 863 C CA . GLU A 1 117 ? 5.926 -10.387 -23.773 1.00 64.00 117 GLU A CA 1
ATOM 864 C C . GLU A 1 117 ? 4.752 -9.785 -24.575 1.00 64.00 117 GLU A C 1
ATOM 866 O O . GLU A 1 117 ? 4.964 -8.772 -25.232 1.00 64.00 117 GLU A O 1
ATOM 871 N N . PRO A 1 118 ? 3.508 -10.299 -24.506 1.00 61.97 118 PRO A N 1
ATOM 872 C CA . PRO A 1 118 ? 2.382 -9.726 -25.252 1.00 61.97 118 PRO A CA 1
ATOM 873 C C . PRO A 1 118 ? 1.878 -8.367 -24.735 1.00 61.97 118 PRO A C 1
ATOM 875 O O . PRO A 1 118 ? 1.083 -7.732 -25.419 1.00 61.97 118 PRO A O 1
ATOM 878 N N . ILE A 1 119 ? 2.292 -7.923 -23.543 1.00 59.00 119 ILE A N 1
ATOM 879 C CA . ILE A 1 119 ? 1.950 -6.593 -22.998 1.00 59.00 119 ILE A CA 1
ATOM 880 C C . ILE A 1 119 ? 3.001 -5.534 -23.388 1.00 59.00 119 ILE A C 1
ATOM 882 O O . ILE A 1 119 ? 2.690 -4.343 -23.408 1.00 59.00 119 ILE A O 1
ATOM 886 N N . LEU A 1 120 ? 4.237 -5.954 -23.682 1.00 54.88 120 LEU A N 1
ATOM 887 C CA . LEU A 1 120 ? 5.360 -5.082 -24.057 1.00 54.88 120 LEU A CA 1
ATOM 888 C C . LEU A 1 120 ? 5.545 -4.909 -25.578 1.00 54.88 120 LEU A C 1
ATOM 890 O O . LEU A 1 120 ? 6.378 -4.088 -25.969 1.00 54.88 120 LEU A O 1
ATOM 894 N N . ILE A 1 121 ? 4.809 -5.659 -26.411 1.00 43.53 121 ILE A N 1
ATOM 895 C CA . ILE A 1 121 ? 4.815 -5.573 -27.888 1.00 43.53 121 ILE A CA 1
ATOM 896 C C . ILE A 1 121 ? 3.620 -4.757 -28.384 1.00 43.53 121 ILE A C 1
ATOM 898 O O . ILE A 1 121 ? 2.491 -5.018 -27.913 1.00 43.53 121 ILE A O 1
#

Radius of gyration: 20.27 Å; Cα contacts (8 Å, |Δi|>4): 40; chains: 1; bounding box: 43×37×53 Å

Sequence (121 aa):
MQSSEQILNDKIGPLLWKFSLPAIVGMVVNSLYNVVDRIFVGRGIGSLGIAATSVAFPIMTLMLAVSVLIGVGTTALISLRLGQQKQEEAEQIAGNGMALLILLPAALTMLFFAFSEPILI

Solvent-accessible surface area (backbone atoms only — not comparable to full-atom values): 6630 Å² total; per-residue (Å²): 114,74,67,62,57,51,68,73,74,54,65,67,69,68,52,49,50,68,55,46,50,60,51,51,51,51,52,52,52,55,52,48,50,58,51,50,52,52,50,49,36,39,72,73,59,27,72,65,37,50,50,51,53,59,69,44,41,65,58,54,50,52,54,49,50,53,48,46,51,44,53,52,51,36,50,52,51,31,55,52,30,48,74,70,70,35,56,70,62,21,51,52,45,50,55,53,36,52,50,47,60,50,50,51,56,51,51,50,49,54,50,52,60,74,44,40,67,77,70,74,104

Secondary structure (DSSP, 8-state):
-HHHHHHHHS-HHHHHHHHHHHHHHHHHHHHHHHHHHHHHHHHHT-HHHHHHHHHHHHHHHHHHHHHHHHHHHHHHHHHHHHHTT-HHHHHHHHHHHHHHHHHHHHHHHHHHHHTHHHHH-

Foldseek 3Di:
DVVVVCVVPDDPVVVCCV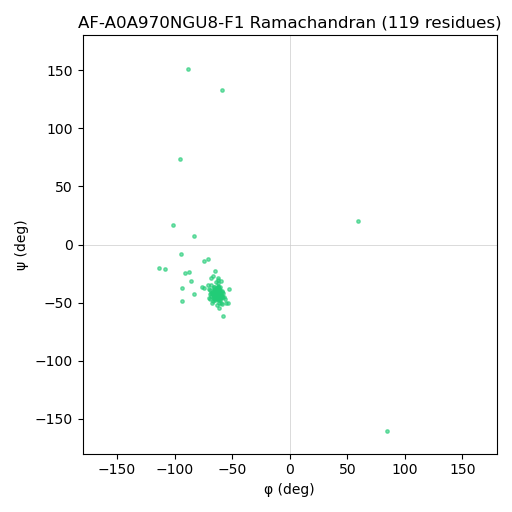PVVVVVVVVVVVVVVVVVVLVCQCVVVNPVSVVVVVLCVVVVVVLVVQLCCLVVVLVVVLVVCVVVVNNVVSVVSVVVSVVCSPVVSVVSVVVCVVCVVVSVD